Protein AF-A0A3M2AC64-F1 (afdb_monomer_lite)

Foldseek 3Di:
DDDDPPPPPVVVVVVVVVVVVVVPPPPPQADPQCVVPVDQDFAQWWFWDDDPQWTWIWGWHAQDVQKIKIWTFIDHPPDGDHIDMDIDGNPDDDPVCVVGPCCPPVVIDGDDPPDDHPNPPPDPPDD

Radius of gyration: 23.32 Å; chains: 1; bounding box: 69×72×29 Å

Sequence (127 aa):
MIGSPVLESTMHLRTLLFALACLAAPSGCCTKPWRAFDMPRPPDLACRVGPSTHGYDLYVWSCVDGSKTVVAAYGAEMSCQEPRMETVPCDAETSWERAYPGEVGPGCRPPPPSMTWPGDASGSTSR

pLDDT: mean 75.16, std 17.91, range [40.84, 97.25]

Secondary structure (DSSP, 8-state):
------SSHHHHHHHHHHHHHHTTS---SS--HHHHS--SS--SEEEEES-TTEEEEEEEEEEETTEEEEEEEEEETTB-PPPEEEEEETTSPPHHHHHSBTTBSTT-BPPPTT---TT--S-----

Structure (mmCIF, N/CA/C/O backbone):
data_AF-A0A3M2AC64-F1
#
_entry.id   AF-A0A3M2AC64-F1
#
loop_
_atom_site.group_PDB
_atom_site.id
_atom_site.type_symbol
_atom_site.label_atom_id
_atom_site.label_alt_id
_atom_site.label_comp_id
_atom_site.label_asym_id
_atom_site.label_entity_id
_atom_site.label_seq_id
_atom_site.pdbx_PDB_ins_code
_atom_site.Cartn_x
_atom_site.Cartn_y
_atom_site.Cartn_z
_atom_site.occupancy
_atom_site.B_iso_or_equiv
_atom_site.auth_seq_id
_atom_site.auth_comp_id
_atom_site.auth_asym_id
_atom_site.auth_atom_id
_atom_site.pdbx_PDB_model_num
ATOM 1 N N . MET A 1 1 ? 44.034 -61.030 10.950 1.00 46.53 1 MET A N 1
ATOM 2 C CA . MET A 1 1 ? 43.845 -59.565 10.912 1.00 46.53 1 MET A CA 1
ATOM 3 C C . MET A 1 1 ? 43.408 -59.196 9.506 1.00 46.53 1 MET A C 1
ATOM 5 O O . MET A 1 1 ? 44.239 -59.223 8.614 1.00 46.53 1 MET A O 1
ATOM 9 N N . ILE A 1 2 ? 42.115 -58.957 9.286 1.00 44.47 2 ILE A N 1
ATOM 10 C CA . ILE A 1 2 ? 41.590 -58.404 8.029 1.00 44.47 2 ILE A CA 1
ATOM 11 C C . ILE A 1 2 ? 40.503 -57.418 8.457 1.00 44.47 2 ILE A C 1
ATOM 13 O O . ILE A 1 2 ? 39.435 -57.829 8.902 1.00 44.47 2 ILE A O 1
ATOM 17 N N . GLY A 1 3 ? 40.849 -56.131 8.470 1.00 45.59 3 GLY A N 1
ATOM 18 C CA . GLY A 1 3 ? 39.923 -55.044 8.768 1.00 45.59 3 GLY A CA 1
ATOM 19 C C . GLY A 1 3 ? 39.113 -54.718 7.520 1.00 45.59 3 GLY A C 1
ATOM 20 O O . GLY A 1 3 ? 39.689 -54.519 6.455 1.00 45.59 3 GLY A O 1
ATOM 21 N N . SER A 1 4 ? 37.790 -54.698 7.653 1.00 43.12 4 SER A N 1
ATOM 22 C CA . SER A 1 4 ? 36.850 -54.353 6.585 1.00 43.12 4 SER A CA 1
ATOM 23 C C . SER A 1 4 ? 36.643 -52.831 6.527 1.00 43.12 4 SER A C 1
ATOM 25 O O . SER A 1 4 ? 36.059 -52.289 7.465 1.00 43.12 4 SER A O 1
ATOM 27 N N . PRO A 1 5 ? 37.035 -52.122 5.451 1.00 50.22 5 PRO A N 1
ATOM 28 C CA . PRO A 1 5 ? 36.824 -50.682 5.308 1.00 50.22 5 PRO A CA 1
ATOM 29 C C . PRO A 1 5 ? 35.563 -50.388 4.475 1.00 50.22 5 PRO A C 1
ATOM 31 O O . PRO A 1 5 ? 35.628 -49.721 3.450 1.00 50.22 5 PRO A O 1
ATOM 34 N N . VAL A 1 6 ? 34.405 -50.946 4.847 1.00 53.16 6 VAL A N 1
ATOM 35 C CA . VAL A 1 6 ? 33.171 -50.826 4.026 1.00 53.16 6 VAL A CA 1
ATOM 36 C C . VAL A 1 6 ? 32.093 -49.962 4.698 1.00 53.16 6 VAL A C 1
ATOM 38 O O . VAL A 1 6 ? 31.070 -49.658 4.093 1.00 53.16 6 VAL A O 1
ATOM 41 N N . LEU A 1 7 ? 32.319 -49.502 5.934 1.00 48.41 7 LEU A N 1
ATOM 42 C CA . LEU A 1 7 ? 31.308 -48.775 6.714 1.00 48.41 7 LEU A CA 1
ATOM 43 C C . LEU A 1 7 ? 31.394 -47.239 6.655 1.00 48.41 7 LEU A C 1
ATOM 45 O O . LEU A 1 7 ? 30.428 -46.588 7.037 1.00 48.41 7 LEU A O 1
ATOM 49 N N . GLU A 1 8 ? 32.471 -46.644 6.132 1.00 49.19 8 GLU A N 1
ATOM 50 C CA . GLU A 1 8 ? 32.601 -45.172 6.066 1.00 49.19 8 GLU A CA 1
ATOM 51 C C . GLU A 1 8 ? 31.975 -44.536 4.810 1.00 49.19 8 GLU A C 1
ATOM 53 O O . GLU A 1 8 ? 31.552 -43.382 4.841 1.00 49.19 8 GLU A O 1
ATOM 58 N N . SER A 1 9 ? 31.834 -45.274 3.703 1.00 51.09 9 SER A N 1
ATOM 59 C CA . SER A 1 9 ? 31.381 -44.685 2.426 1.00 51.09 9 SER A CA 1
ATOM 60 C C . SER A 1 9 ? 29.878 -44.378 2.345 1.00 51.09 9 SER A C 1
ATOM 62 O O . SER A 1 9 ? 29.462 -43.530 1.557 1.00 51.09 9 SER A O 1
ATOM 64 N N . THR A 1 10 ? 29.030 -45.024 3.149 1.00 51.44 10 THR A N 1
ATOM 65 C CA . THR A 1 10 ? 27.565 -44.840 3.081 1.00 51.44 10 THR A CA 1
ATOM 66 C C . THR A 1 10 ? 27.058 -43.627 3.861 1.00 51.44 10 THR A C 1
ATOM 68 O O . THR A 1 10 ? 25.969 -43.128 3.565 1.00 51.44 10 THR A O 1
ATOM 71 N N . MET A 1 11 ? 27.834 -43.113 4.822 1.00 53.34 11 MET A N 1
ATOM 72 C CA . MET A 1 11 ? 27.463 -41.916 5.587 1.00 53.34 11 MET A CA 1
ATOM 73 C C . MET A 1 11 ? 27.600 -40.632 4.763 1.00 53.34 11 MET A C 1
ATOM 75 O O . MET A 1 11 ? 26.765 -39.740 4.888 1.00 53.34 11 MET A O 1
ATOM 79 N N . HIS A 1 12 ? 28.582 -40.545 3.865 1.00 52.88 12 HIS A N 1
ATOM 80 C CA . HIS A 1 12 ? 28.799 -39.338 3.060 1.00 52.88 12 HIS A CA 1
ATOM 81 C C . HIS A 1 12 ? 27.779 -39.165 1.932 1.00 52.88 12 HIS A C 1
ATOM 83 O O . HIS A 1 12 ? 27.386 -38.039 1.634 1.00 52.88 12 HIS A O 1
ATOM 89 N N . LEU A 1 13 ? 27.282 -40.266 1.357 1.00 53.38 13 LEU A N 1
ATOM 90 C CA . LEU A 1 13 ? 26.295 -40.218 0.274 1.00 53.38 13 LEU A CA 1
ATOM 91 C C . LEU A 1 13 ? 24.941 -39.653 0.745 1.00 53.38 13 LEU A C 1
ATOM 93 O O . LEU A 1 13 ? 24.281 -38.911 0.021 1.00 53.38 13 LEU A O 1
ATOM 97 N N . ARG A 1 14 ? 24.541 -39.977 1.983 1.00 54.47 14 ARG A N 1
ATOM 98 C CA . ARG A 1 14 ? 23.294 -39.493 2.596 1.00 54.47 14 ARG A CA 1
ATOM 99 C C . ARG A 1 14 ? 23.359 -38.008 2.939 1.00 54.47 14 ARG A C 1
ATOM 101 O O . ARG A 1 14 ? 22.403 -37.291 2.666 1.00 54.47 14 ARG A O 1
ATOM 108 N N . THR A 1 15 ? 24.488 -37.540 3.468 1.00 56.72 15 THR A N 1
ATOM 109 C CA . THR A 1 15 ? 24.703 -36.116 3.764 1.00 56.72 15 THR A CA 1
ATOM 110 C C . THR A 1 15 ? 24.746 -35.273 2.487 1.00 56.72 15 THR A C 1
ATOM 112 O O . THR A 1 15 ? 24.178 -34.184 2.460 1.00 56.72 15 THR A O 1
ATOM 115 N N . LEU A 1 16 ? 25.334 -35.795 1.404 1.00 56.16 16 LEU A N 1
ATOM 116 C CA . LEU A 1 16 ? 25.339 -35.146 0.087 1.00 56.16 16 LEU A CA 1
ATOM 117 C C . LEU A 1 16 ? 23.935 -35.017 -0.511 1.00 56.16 16 LEU A C 1
ATOM 119 O O . LEU A 1 16 ? 23.585 -33.946 -0.997 1.00 56.16 16 LEU A O 1
ATOM 123 N N . LEU A 1 17 ? 23.111 -36.066 -0.434 1.00 58.50 17 LEU A N 1
ATOM 124 C CA . LEU A 1 17 ? 21.718 -36.022 -0.897 1.00 58.50 17 LEU A CA 1
ATOM 125 C C . LEU A 1 17 ? 20.861 -35.045 -0.080 1.00 58.50 17 LEU A C 1
ATOM 127 O O . LEU A 1 17 ? 20.024 -34.350 -0.650 1.00 58.50 17 LEU A O 1
ATOM 131 N N . PHE A 1 18 ? 21.094 -34.947 1.233 1.00 57.00 18 PHE A N 1
ATOM 132 C CA . PHE A 1 18 ? 20.401 -33.982 2.092 1.00 57.00 18 PHE A CA 1
ATOM 133 C C . PHE A 1 18 ? 20.822 -32.536 1.787 1.00 57.00 18 PHE A C 1
ATOM 135 O O . PHE A 1 18 ? 19.976 -31.650 1.707 1.00 57.00 18 PHE A O 1
ATOM 142 N N . ALA A 1 19 ? 22.116 -32.301 1.540 1.00 57.44 19 ALA A N 1
ATOM 143 C CA . ALA A 1 19 ? 22.617 -30.996 1.115 1.00 57.44 19 ALA A CA 1
ATOM 144 C C . ALA A 1 19 ? 22.056 -30.587 -0.260 1.00 57.44 19 ALA A C 1
ATOM 146 O O . ALA A 1 19 ? 21.637 -29.444 -0.430 1.00 57.44 19 ALA A O 1
ATOM 147 N N . LEU A 1 20 ? 21.972 -31.525 -1.214 1.00 54.75 20 LEU A N 1
ATOM 148 C CA . LEU A 1 20 ? 21.391 -31.283 -2.540 1.00 54.75 20 LEU A CA 1
ATOM 149 C C . LEU A 1 20 ? 19.878 -31.006 -2.477 1.00 54.75 20 LEU A C 1
ATOM 151 O O . LEU A 1 20 ? 19.375 -30.194 -3.248 1.00 54.75 20 LEU A O 1
ATOM 155 N N . ALA A 1 21 ? 19.156 -31.637 -1.545 1.00 54.97 21 ALA A N 1
ATOM 156 C CA . ALA A 1 21 ? 17.728 -31.396 -1.333 1.00 54.97 21 ALA A CA 1
ATOM 157 C C . ALA A 1 21 ? 17.442 -29.997 -0.753 1.00 54.97 21 ALA A C 1
ATOM 159 O O . ALA A 1 21 ? 16.446 -29.380 -1.123 1.00 54.97 21 ALA A O 1
ATOM 160 N N . CYS A 1 22 ? 18.330 -29.450 0.086 1.00 53.53 22 CYS A N 1
ATOM 161 C CA . CYS A 1 22 ? 18.208 -28.074 0.589 1.00 53.53 22 CYS A CA 1
ATOM 162 C C . CYS A 1 22 ? 18.487 -27.005 -0.486 1.00 53.53 22 CYS A C 1
ATOM 164 O O . CYS A 1 22 ? 17.981 -25.890 -0.382 1.00 53.53 22 CYS A O 1
ATOM 166 N N . LEU A 1 23 ? 19.248 -27.337 -1.535 1.00 54.91 23 LEU A N 1
ATOM 167 C CA . LEU A 1 23 ? 19.499 -26.462 -2.692 1.00 54.91 23 LEU A CA 1
ATOM 168 C C . LEU A 1 23 ? 18.316 -26.393 -3.674 1.00 54.91 23 LEU A C 1
ATOM 170 O O . LEU A 1 23 ? 18.312 -25.546 -4.562 1.00 54.91 23 LEU A O 1
ATOM 174 N N . ALA A 1 24 ? 17.312 -27.258 -3.507 1.00 50.88 24 ALA A N 1
ATOM 175 C CA . ALA A 1 24 ? 16.092 -27.284 -4.310 1.00 50.88 24 ALA A CA 1
ATOM 176 C C . ALA A 1 24 ? 14.910 -26.573 -3.626 1.00 50.88 24 ALA A C 1
ATOM 178 O O . ALA A 1 24 ? 13.758 -26.816 -3.987 1.00 50.88 24 ALA A O 1
ATOM 179 N N . ALA A 1 25 ? 15.166 -25.695 -2.647 1.00 52.69 25 ALA A N 1
ATOM 180 C CA . ALA A 1 25 ? 14.153 -24.730 -2.243 1.00 52.69 25 ALA A CA 1
ATOM 181 C C . ALA A 1 25 ? 13.846 -23.861 -3.473 1.00 52.69 25 ALA A C 1
ATOM 183 O O . ALA A 1 25 ? 14.760 -23.205 -3.981 1.00 52.69 25 ALA A O 1
ATOM 184 N N . PRO A 1 26 ? 12.611 -23.872 -4.007 1.00 51.53 26 PRO A N 1
ATOM 185 C CA . PRO A 1 26 ? 12.277 -23.013 -5.121 1.00 51.53 26 PRO A CA 1
ATOM 186 C C . PRO A 1 26 ? 12.432 -21.578 -4.627 1.00 51.53 26 PRO A C 1
ATOM 188 O O . PRO A 1 26 ? 11.624 -21.089 -3.838 1.00 51.53 26 PRO A O 1
ATOM 191 N N . SER A 1 27 ? 13.487 -20.908 -5.082 1.00 51.62 27 SER A N 1
ATOM 192 C CA . SER A 1 27 ? 13.593 -19.458 -5.068 1.00 51.62 27 SER A CA 1
ATOM 193 C C . SER A 1 27 ? 12.487 -18.934 -5.978 1.00 51.62 27 SER A C 1
ATOM 195 O O . SER A 1 27 ? 12.676 -18.689 -7.169 1.00 51.62 27 SER A O 1
ATOM 197 N N . GLY A 1 28 ? 11.275 -18.866 -5.423 1.00 52.16 28 GLY A N 1
ATOM 198 C CA . GLY A 1 28 ? 10.094 -18.336 -6.077 1.00 52.16 28 GLY A CA 1
ATOM 199 C C . GLY A 1 28 ? 10.332 -16.867 -6.368 1.00 52.16 28 GLY A C 1
ATOM 200 O O . GLY A 1 28 ? 10.033 -16.012 -5.543 1.00 52.16 28 GLY A O 1
ATOM 201 N N . CYS A 1 29 ? 10.921 -16.587 -7.528 1.00 58.44 29 CYS A N 1
ATOM 202 C CA . CYS A 1 29 ? 11.093 -15.244 -8.047 1.00 58.44 29 CYS A CA 1
ATOM 203 C C . CYS A 1 29 ? 9.711 -14.587 -8.085 1.00 58.44 29 CYS A C 1
ATOM 205 O O . CYS A 1 29 ? 8.848 -14.996 -8.859 1.00 58.44 29 CYS A O 1
ATOM 207 N N . CYS A 1 30 ? 9.515 -13.598 -7.215 1.00 59.25 30 CYS A N 1
ATOM 208 C CA . CYS A 1 30 ? 8.325 -12.765 -7.109 1.00 59.25 30 CYS A CA 1
ATOM 209 C C . CYS A 1 30 ? 7.099 -13.498 -6.532 1.00 59.25 30 CYS A C 1
ATOM 211 O O . CYS A 1 30 ? 6.113 -13.801 -7.212 1.00 59.25 30 CYS A O 1
ATOM 213 N N . THR A 1 31 ? 7.123 -13.743 -5.221 1.00 62.56 31 THR A N 1
ATOM 214 C CA . THR A 1 31 ? 5.916 -14.074 -4.461 1.00 62.56 31 THR A CA 1
ATOM 215 C C . THR A 1 31 ? 4.935 -12.908 -4.543 1.00 62.56 31 THR A C 1
ATOM 217 O O . THR A 1 31 ? 5.272 -11.774 -4.206 1.00 62.56 31 THR A O 1
ATOM 220 N N . LYS A 1 32 ? 3.699 -13.181 -4.977 1.00 70.50 32 LYS A N 1
ATOM 221 C CA . LYS A 1 32 ? 2.621 -12.187 -4.890 1.00 70.50 32 LYS A CA 1
ATOM 222 C C . LYS A 1 32 ? 2.490 -11.719 -3.430 1.00 70.50 32 LYS A C 1
ATOM 224 O O . LYS A 1 32 ? 2.594 -12.571 -2.546 1.00 70.50 32 LYS A O 1
ATOM 229 N N . PRO A 1 33 ? 2.234 -10.429 -3.158 1.00 72.75 33 PRO A N 1
ATOM 230 C CA . PRO A 1 33 ? 2.271 -9.879 -1.800 1.00 72.75 33 PRO A CA 1
ATOM 231 C C . PRO A 1 33 ? 1.384 -10.631 -0.799 1.00 72.75 33 PRO A C 1
ATOM 233 O O . PRO A 1 33 ? 1.795 -10.890 0.326 1.00 72.75 33 PRO A O 1
ATOM 236 N N . TRP A 1 34 ? 0.222 -11.102 -1.246 1.00 70.19 34 TRP A N 1
ATOM 237 C CA . TRP A 1 34 ? -0.712 -11.921 -0.466 1.00 70.19 34 TRP A CA 1
ATOM 238 C C . TRP A 1 34 ? -0.264 -13.345 -0.148 1.00 70.19 34 TRP A C 1
ATOM 240 O O . TRP A 1 34 ? -0.903 -14.039 0.630 1.00 70.19 34 TRP A O 1
ATOM 250 N N . ARG A 1 35 ? 0.789 -13.841 -0.795 1.00 69.44 35 ARG A N 1
ATOM 251 C CA . ARG A 1 35 ? 1.405 -15.116 -0.409 1.00 69.44 35 ARG A CA 1
ATOM 252 C C . ARG A 1 35 ? 2.429 -14.935 0.704 1.00 69.44 35 ARG A C 1
ATOM 254 O O . ARG A 1 35 ? 2.736 -15.905 1.383 1.00 69.44 35 ARG A O 1
ATOM 261 N N . ALA A 1 36 ? 2.973 -13.727 0.850 1.00 75.44 36 ALA A N 1
ATOM 262 C CA . ALA A 1 36 ? 3.866 -13.384 1.950 1.00 75.44 36 ALA A CA 1
ATOM 263 C C . ALA A 1 36 ? 3.081 -12.994 3.210 1.00 75.44 36 ALA A C 1
ATOM 265 O O . ALA A 1 36 ? 3.519 -13.293 4.317 1.00 75.44 36 ALA A O 1
ATOM 266 N N . PHE A 1 37 ? 1.912 -12.372 3.036 1.00 80.69 37 PHE A N 1
ATOM 267 C CA . PHE A 1 37 ? 1.023 -11.976 4.124 1.00 80.69 37 PHE A CA 1
ATOM 268 C C . PHE A 1 37 ? -0.365 -12.574 3.894 1.00 80.69 37 PHE A C 1
ATOM 270 O O . PHE A 1 37 ? -1.051 -12.189 2.946 1.00 80.69 37 PHE A O 1
ATOM 277 N N . ASP A 1 38 ? -0.758 -13.521 4.747 1.00 79.69 38 ASP A N 1
ATOM 278 C CA . ASP A 1 38 ? -2.078 -14.153 4.700 1.00 79.69 38 ASP A CA 1
ATOM 279 C C . ASP A 1 38 ? -3.139 -13.168 5.210 1.00 79.69 38 ASP A C 1
ATOM 281 O O . ASP A 1 38 ? -3.348 -13.009 6.414 1.00 79.69 38 ASP A O 1
ATOM 285 N N . MET A 1 39 ? -3.747 -12.432 4.280 1.00 80.81 39 MET A N 1
ATOM 286 C CA . MET A 1 39 ? -4.764 -11.427 4.578 1.00 80.81 39 MET A CA 1
ATOM 287 C C . MET A 1 39 ? -6.146 -12.004 4.243 1.00 80.81 39 MET A C 1
ATOM 289 O O . MET A 1 39 ? -6.387 -12.317 3.078 1.00 80.81 39 MET A O 1
ATOM 293 N N . PRO A 1 40 ? -7.083 -12.085 5.204 1.00 74.38 40 PRO A N 1
ATOM 294 C CA . PRO A 1 40 ? -8.332 -12.845 5.063 1.00 74.38 40 PRO A CA 1
ATOM 295 C C . PRO A 1 40 ? -9.376 -12.200 4.139 1.00 74.38 40 PRO A C 1
ATOM 297 O O . PRO A 1 40 ? -10.427 -12.789 3.891 1.00 74.38 40 PRO A O 1
ATOM 300 N N . ARG A 1 41 ? -9.129 -10.972 3.670 1.00 84.12 41 ARG A N 1
ATOM 301 C CA . ARG A 1 41 ? -10.043 -10.207 2.819 1.00 84.12 41 ARG A CA 1
ATOM 302 C C . ARG A 1 41 ? -9.266 -9.331 1.834 1.00 84.12 41 ARG A C 1
ATOM 304 O O . ARG A 1 41 ? -8.129 -8.960 2.145 1.00 84.12 41 ARG A O 1
ATOM 311 N N . PRO A 1 42 ? -9.876 -8.927 0.710 1.00 88.25 42 PRO A N 1
ATOM 312 C CA . PRO A 1 42 ? -9.234 -8.031 -0.241 1.00 88.25 42 PRO A CA 1
ATOM 313 C C . PRO A 1 42 ? -8.976 -6.645 0.377 1.00 88.25 42 PRO A C 1
ATOM 315 O O . PRO A 1 42 ? -9.705 -6.235 1.293 1.00 88.25 42 PRO A O 1
ATOM 318 N N . PRO A 1 43 ? -7.942 -5.926 -0.101 1.00 90.69 43 PRO A N 1
ATOM 319 C CA . PRO A 1 43 ? -7.664 -4.563 0.333 1.00 90.69 43 PRO A CA 1
ATOM 320 C C . PRO A 1 43 ? -8.795 -3.620 -0.086 1.00 90.69 43 PRO A C 1
ATOM 322 O O . PRO A 1 43 ? -9.450 -3.824 -1.108 1.00 90.69 43 PRO A O 1
ATOM 325 N N . ASP A 1 44 ? -8.999 -2.556 0.685 1.00 92.44 44 ASP A N 1
ATOM 326 C CA . ASP A 1 44 ? -9.994 -1.527 0.368 1.00 92.44 44 ASP A CA 1
ATOM 327 C C . ASP A 1 44 ? -9.523 -0.636 -0.775 1.00 92.44 44 ASP A C 1
ATOM 329 O O . ASP A 1 44 ? -10.323 -0.192 -1.598 1.00 92.44 44 ASP A O 1
ATOM 333 N N . LEU A 1 45 ? -8.215 -0.371 -0.816 1.00 93.69 45 LEU A N 1
ATOM 334 C CA . LEU A 1 45 ? -7.593 0.500 -1.798 1.00 93.69 45 LEU A CA 1
ATOM 335 C C . LEU A 1 45 ? -6.300 -0.113 -2.335 1.00 93.69 45 LEU A C 1
ATOM 337 O O . LEU A 1 45 ? -5.562 -0.798 -1.629 1.00 93.69 45 LEU A O 1
ATOM 341 N N . ALA A 1 46 ? -6.010 0.200 -3.589 1.00 92.38 46 ALA A N 1
ATOM 342 C CA . ALA A 1 46 ? -4.763 -0.087 -4.262 1.00 92.38 46 ALA A CA 1
ATOM 343 C C . ALA A 1 46 ? -4.287 1.144 -5.046 1.00 92.38 46 ALA A C 1
ATOM 345 O O . ALA A 1 46 ? -5.085 1.928 -5.571 1.00 92.38 46 ALA A O 1
ATOM 346 N N . CYS A 1 47 ? -2.975 1.325 -5.112 1.00 91.69 47 CYS A N 1
ATOM 347 C CA . CYS A 1 47 ? -2.320 2.419 -5.827 1.00 91.69 47 CYS A CA 1
ATOM 348 C C . CYS A 1 47 ? -0.907 2.006 -6.212 1.00 91.69 47 CYS A C 1
ATOM 350 O O . CYS A 1 47 ? -0.315 1.134 -5.584 1.00 91.69 47 CYS A O 1
ATOM 352 N N . ARG A 1 48 ? -0.354 2.670 -7.225 1.00 91.06 48 ARG A N 1
ATOM 353 C CA . ARG A 1 48 ? 1.071 2.603 -7.531 1.00 91.06 48 ARG A CA 1
ATOM 354 C C . ARG A 1 48 ? 1.712 3.907 -7.092 1.00 91.06 48 ARG A C 1
ATOM 356 O O . ARG A 1 48 ? 1.195 4.963 -7.447 1.00 91.06 48 ARG A O 1
ATOM 363 N N . VAL A 1 49 ? 2.803 3.814 -6.342 1.00 91.06 49 VAL A N 1
ATOM 364 C CA . VAL A 1 49 ? 3.563 4.974 -5.875 1.00 91.06 49 VAL A CA 1
ATOM 365 C C . VAL A 1 49 ? 4.979 4.981 -6.424 1.00 91.06 49 VAL A C 1
ATOM 367 O O . VAL A 1 49 ? 5.583 3.929 -6.671 1.00 91.06 49 VAL A O 1
ATOM 370 N N . GLY A 1 50 ? 5.519 6.185 -6.580 1.00 88.44 50 GLY A N 1
ATOM 371 C CA . GLY A 1 50 ? 6.857 6.403 -7.115 1.00 88.44 50 GLY A CA 1
ATOM 372 C C . GLY A 1 50 ? 6.952 6.269 -8.644 1.00 88.44 50 GLY A C 1
ATOM 373 O O . GLY A 1 50 ? 5.943 6.259 -9.352 1.00 88.44 50 GLY A O 1
ATOM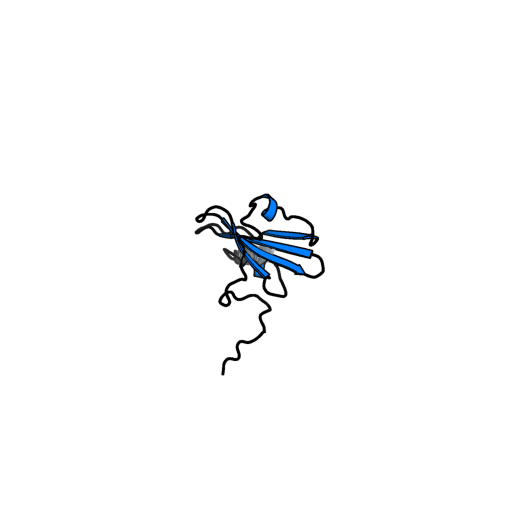 374 N N . PRO A 1 51 ? 8.181 6.210 -9.190 1.00 84.62 51 PRO A N 1
ATOM 375 C CA . PRO A 1 51 ? 8.418 6.224 -10.632 1.00 84.62 51 PRO A CA 1
ATOM 376 C C . PRO A 1 51 ? 7.745 5.064 -11.374 1.00 84.62 51 PRO A C 1
ATOM 378 O O . PRO A 1 51 ? 7.769 3.916 -10.933 1.00 84.62 51 PRO A O 1
ATOM 381 N N . SER A 1 52 ? 7.211 5.332 -12.570 1.00 75.31 52 SER A N 1
ATOM 382 C CA . SER A 1 52 ? 6.453 4.337 -13.343 1.00 75.31 52 SER A CA 1
ATOM 383 C C . SER A 1 52 ? 7.253 3.064 -13.651 1.00 75.31 52 SER A C 1
ATOM 385 O O . SER A 1 52 ? 6.688 1.973 -13.616 1.00 75.31 52 SER A O 1
ATOM 387 N N . THR A 1 53 ? 8.565 3.181 -13.885 1.00 76.69 53 THR A N 1
ATOM 388 C CA . THR A 1 53 ? 9.457 2.053 -14.216 1.00 76.69 53 THR A CA 1
ATOM 389 C C . THR A 1 53 ? 9.996 1.300 -12.998 1.00 76.69 53 THR A C 1
ATOM 391 O O . THR A 1 53 ? 10.456 0.170 -13.136 1.00 76.69 53 THR A O 1
ATOM 394 N N . HIS A 1 54 ? 9.954 1.912 -11.813 1.00 81.44 54 HIS A N 1
ATOM 395 C CA . HIS A 1 54 ? 10.455 1.341 -10.566 1.00 81.44 54 HIS A CA 1
ATOM 396 C C . HIS A 1 54 ? 9.697 1.952 -9.384 1.00 81.44 54 HIS A C 1
ATOM 398 O O . HIS A 1 54 ? 10.096 2.970 -8.821 1.00 81.44 54 HIS A O 1
ATOM 404 N N . GLY A 1 55 ? 8.582 1.327 -9.025 1.00 87.50 55 GLY A N 1
ATOM 405 C CA . GLY A 1 55 ? 7.677 1.828 -7.998 1.00 87.50 55 GLY A CA 1
ATOM 406 C C . GLY A 1 55 ? 7.164 0.714 -7.102 1.00 87.50 55 GLY A C 1
ATOM 407 O O . GLY A 1 55 ? 7.561 -0.446 -7.237 1.00 87.50 55 GLY A O 1
ATOM 408 N N . TYR A 1 56 ? 6.268 1.078 -6.195 1.00 90.81 56 TYR A N 1
ATOM 409 C CA . TYR A 1 56 ? 5.588 0.123 -5.331 1.00 90.81 56 TYR A CA 1
ATOM 410 C C . TYR A 1 56 ? 4.110 0.074 -5.677 1.00 90.81 56 TYR A C 1
ATOM 412 O O . TYR A 1 56 ? 3.458 1.110 -5.772 1.00 90.81 56 TYR A O 1
ATOM 420 N N . ASP A 1 57 ? 3.583 -1.133 -5.820 1.00 90.25 57 ASP A N 1
ATOM 421 C CA . ASP A 1 57 ? 2.153 -1.380 -5.798 1.00 90.25 57 ASP A CA 1
ATOM 422 C C . ASP A 1 57 ? 1.749 -1.542 -4.326 1.00 90.25 57 ASP A C 1
ATOM 424 O O . ASP A 1 57 ? 2.199 -2.459 -3.631 1.00 90.25 57 ASP A O 1
ATOM 428 N N . LEU A 1 58 ? 0.965 -0.590 -3.829 1.00 92.69 58 LEU A N 1
ATOM 429 C CA . LEU A 1 58 ? 0.465 -0.559 -2.463 1.00 92.69 58 LEU A CA 1
ATOM 430 C C . LEU A 1 58 ? -0.943 -1.135 -2.403 1.00 92.69 58 LEU A C 1
ATOM 432 O O . LEU A 1 58 ? -1.795 -0.818 -3.234 1.00 92.69 58 LEU A O 1
ATOM 436 N N . TYR A 1 59 ? -1.188 -1.914 -1.359 1.00 92.50 59 TYR A N 1
ATOM 437 C CA . TYR A 1 59 ? -2.475 -2.495 -1.005 1.00 92.50 59 TYR A CA 1
ATOM 438 C C . TYR A 1 59 ? -2.811 -2.075 0.419 1.00 92.50 59 TYR A C 1
ATOM 440 O O . TYR A 1 59 ? -2.022 -2.312 1.334 1.00 92.50 59 TYR A O 1
ATOM 448 N N . VAL A 1 60 ? -3.955 -1.423 0.606 1.00 93.38 60 VAL A N 1
ATOM 449 C CA . VAL A 1 60 ? -4.330 -0.782 1.867 1.00 93.38 60 VAL A CA 1
ATOM 450 C C . VAL A 1 60 ? -5.608 -1.406 2.408 1.00 93.38 60 VAL A C 1
ATOM 452 O O . VAL A 1 60 ? -6.641 -1.408 1.739 1.00 93.38 60 VAL A O 1
ATOM 455 N N . TRP A 1 61 ? -5.539 -1.882 3.646 1.00 93.31 61 TRP A N 1
ATOM 456 C CA . TRP A 1 61 ? -6.686 -2.232 4.474 1.00 93.31 61 TRP A CA 1
ATOM 457 C C . TRP A 1 61 ? -6.906 -1.096 5.457 1.00 93.31 61 TRP A C 1
ATOM 459 O O . TRP A 1 61 ? -6.102 -0.859 6.361 1.00 93.31 61 TRP A O 1
ATOM 469 N N . SER A 1 62 ? -7.986 -0.361 5.253 1.00 92.19 62 SER A N 1
ATOM 470 C CA . SER A 1 62 ? -8.367 0.769 6.075 1.00 92.19 62 SER A CA 1
ATOM 471 C C . SER A 1 62 ? -9.152 0.275 7.283 1.00 92.19 62 SER A C 1
ATOM 473 O O . SER A 1 62 ? -10.269 -0.216 7.150 1.00 92.19 62 SER A O 1
ATOM 475 N N . CYS A 1 63 ? -8.585 0.458 8.474 1.00 92.00 63 CYS A N 1
ATOM 476 C CA . CYS A 1 63 ? -9.296 0.298 9.742 1.00 92.00 63 CYS A CA 1
ATOM 477 C C . CYS A 1 63 ? -9.988 -1.052 9.955 1.00 92.00 63 CYS A C 1
ATOM 479 O O . CYS A 1 63 ? -11.128 -1.121 10.415 1.00 92.00 63 CYS A O 1
ATOM 481 N N . VAL A 1 64 ? -9.273 -2.135 9.668 1.00 88.88 64 VAL A N 1
ATOM 482 C CA . VAL A 1 64 ? -9.699 -3.493 10.015 1.00 88.88 64 VAL A CA 1
ATOM 483 C C . VAL A 1 64 ? -9.232 -3.785 11.437 1.00 88.88 64 VAL A C 1
ATOM 485 O O . VAL A 1 64 ? -8.058 -3.602 11.746 1.00 88.88 64 VAL A O 1
ATOM 488 N N . ASP A 1 65 ? -10.156 -4.173 12.319 1.00 89.38 65 ASP A N 1
ATOM 489 C CA . ASP A 1 65 ? -9.875 -4.458 13.737 1.00 89.38 65 ASP A CA 1
ATOM 490 C C . ASP A 1 65 ? -9.112 -3.324 14.455 1.00 89.38 65 ASP A C 1
ATOM 492 O O . ASP A 1 65 ? -8.214 -3.543 15.267 1.00 89.38 65 ASP A O 1
ATOM 496 N N . GLY A 1 66 ? -9.452 -2.074 14.119 1.00 92.38 66 GLY A N 1
ATOM 497 C CA . GLY A 1 66 ? -8.829 -0.872 14.691 1.00 92.38 66 GLY A CA 1
ATOM 498 C C . GLY A 1 66 ? -7.448 -0.524 14.121 1.00 92.38 66 GLY A C 1
ATOM 499 O O . GLY A 1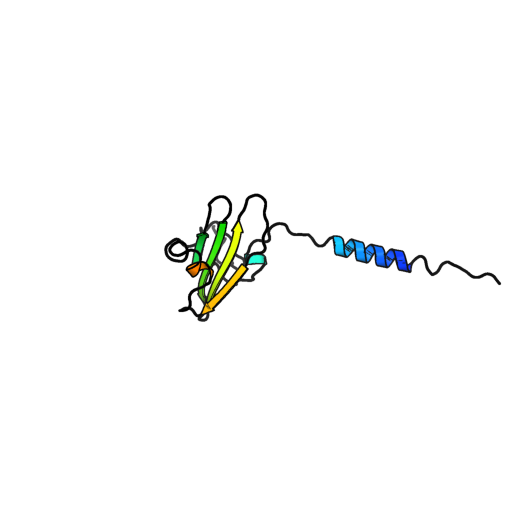 66 ? -6.820 0.428 14.587 1.00 92.38 66 GLY A O 1
ATOM 500 N N . SER A 1 67 ? -6.981 -1.255 13.106 1.00 94.38 67 SER A N 1
ATOM 501 C CA . SER A 1 67 ? -5.664 -1.066 12.497 1.00 94.38 67 SER A CA 1
ATOM 502 C C . SER A 1 67 ? -5.759 -0.755 11.007 1.00 94.38 67 SER A C 1
ATOM 504 O O . SER A 1 67 ? -6.609 -1.271 10.281 1.00 94.38 67 SER A O 1
ATOM 506 N N . LYS A 1 68 ? -4.853 0.095 10.534 1.00 94.44 68 LYS A N 1
ATOM 507 C CA . LYS A 1 68 ? -4.593 0.325 9.117 1.00 94.44 68 LYS A CA 1
ATOM 508 C C . LYS A 1 68 ? -3.360 -0.477 8.720 1.00 94.44 68 LYS A C 1
ATOM 510 O O . LYS A 1 68 ? -2.298 -0.312 9.320 1.00 94.44 68 LYS A O 1
ATOM 515 N N . THR A 1 69 ? -3.497 -1.315 7.700 1.00 94.19 69 THR A N 1
ATOM 516 C CA . THR A 1 69 ? -2.400 -2.138 7.179 1.00 94.19 69 THR A CA 1
ATOM 517 C C . THR A 1 69 ? -2.112 -1.758 5.738 1.00 94.19 69 THR A C 1
ATOM 519 O O . THR A 1 69 ? -3.026 -1.650 4.924 1.00 94.19 69 THR A O 1
ATOM 522 N N . VAL A 1 70 ? -0.836 -1.571 5.418 1.00 94.12 70 VAL A N 1
ATOM 523 C CA . VAL A 1 70 ? -0.341 -1.304 4.068 1.00 94.12 70 VAL A CA 1
ATOM 524 C C . VAL A 1 70 ? 0.660 -2.387 3.704 1.00 94.12 70 VAL A C 1
ATOM 526 O O . VAL A 1 70 ? 1.647 -2.593 4.407 1.00 94.12 70 VAL A O 1
ATOM 529 N N . VAL A 1 71 ? 0.418 -3.069 2.590 1.00 92.69 71 VAL A N 1
ATOM 530 C CA . VAL A 1 71 ? 1.372 -3.997 1.983 1.00 92.69 71 VAL A CA 1
ATOM 531 C C . VAL A 1 71 ? 1.902 -3.366 0.705 1.00 92.69 71 VAL A C 1
ATOM 533 O O . VAL A 1 71 ? 1.133 -3.035 -0.190 1.00 92.69 71 VAL A O 1
ATOM 536 N N . ALA A 1 72 ? 3.217 -3.220 0.617 1.00 91.62 72 ALA A N 1
ATOM 537 C CA . ALA A 1 72 ? 3.923 -2.664 -0.522 1.00 91.62 72 ALA A CA 1
ATOM 538 C C . ALA A 1 72 ? 4.686 -3.762 -1.257 1.00 91.62 72 ALA A C 1
ATOM 540 O O . ALA A 1 72 ? 5.586 -4.382 -0.690 1.00 91.62 72 ALA A O 1
ATOM 541 N N . ALA A 1 73 ? 4.362 -3.985 -2.525 1.00 89.19 73 ALA A N 1
ATOM 542 C CA . ALA A 1 73 ? 5.133 -4.852 -3.405 1.00 89.19 73 ALA A CA 1
ATOM 543 C C . ALA A 1 73 ? 5.920 -4.009 -4.397 1.00 89.19 73 ALA A C 1
ATOM 545 O O . ALA A 1 73 ? 5.357 -3.182 -5.108 1.00 89.19 73 ALA A O 1
ATOM 546 N N . TYR A 1 74 ? 7.232 -4.212 -4.448 1.00 87.19 74 TYR A N 1
ATOM 547 C CA . TYR A 1 74 ? 8.057 -3.527 -5.429 1.00 87.19 74 TYR A CA 1
ATOM 548 C C . TYR A 1 74 ? 7.813 -4.111 -6.821 1.00 87.19 74 TYR A C 1
ATOM 550 O O . TYR A 1 74 ? 7.952 -5.317 -7.026 1.00 87.19 74 TYR A O 1
ATOM 558 N N . GLY A 1 75 ? 7.468 -3.250 -7.774 1.00 76.75 75 GLY A N 1
ATOM 559 C CA . GLY A 1 75 ? 7.235 -3.618 -9.163 1.00 76.75 75 GLY A CA 1
ATOM 560 C C . GLY A 1 75 ? 8.269 -2.973 -10.078 1.00 76.75 75 GLY A C 1
ATOM 561 O O . GLY A 1 75 ? 8.076 -1.836 -10.518 1.00 76.75 75 GLY A O 1
ATOM 562 N N . ALA A 1 76 ? 9.329 -3.713 -10.407 1.00 69.88 76 ALA A N 1
ATOM 563 C CA . ALA A 1 76 ? 10.258 -3.390 -11.490 1.00 69.88 76 ALA A CA 1
ATOM 564 C C . ALA A 1 76 ? 10.442 -4.616 -12.394 1.00 69.88 76 ALA A C 1
ATOM 566 O O . ALA A 1 76 ? 10.461 -5.744 -11.903 1.00 69.88 76 ALA A O 1
ATOM 567 N N . GLU A 1 77 ? 10.612 -4.400 -13.703 1.00 63.22 77 GLU A N 1
ATOM 568 C CA . GLU A 1 77 ? 10.552 -5.449 -14.742 1.00 63.22 77 GLU A CA 1
ATOM 569 C C . GLU A 1 77 ? 11.549 -6.611 -14.559 1.00 63.22 77 GLU A C 1
ATOM 571 O O . GLU A 1 77 ? 11.397 -7.648 -15.196 1.00 63.22 77 GLU A O 1
ATOM 576 N N . MET A 1 78 ? 12.545 -6.485 -13.674 1.00 63.69 78 MET A N 1
ATOM 577 C CA . MET A 1 78 ? 13.550 -7.525 -13.412 1.00 63.69 78 MET A CA 1
ATOM 578 C C . MET A 1 78 ? 14.030 -7.579 -11.949 1.00 63.69 78 MET A C 1
ATOM 580 O O . MET A 1 78 ? 15.118 -8.082 -11.676 1.00 63.69 78 MET A O 1
ATOM 584 N N . SER A 1 79 ? 13.261 -7.049 -10.989 1.00 68.38 79 SER A N 1
ATOM 585 C CA . SER A 1 79 ? 13.629 -7.093 -9.566 1.00 68.38 79 SER A CA 1
ATOM 586 C C . SER A 1 79 ? 12.488 -7.653 -8.731 1.00 68.38 79 SER A C 1
ATOM 588 O O . SER A 1 79 ? 11.416 -7.061 -8.652 1.00 68.38 79 SER A O 1
ATOM 590 N N . CYS A 1 80 ? 12.745 -8.785 -8.080 1.00 69.00 80 CYS A N 1
ATOM 591 C CA . CYS A 1 80 ? 11.861 -9.337 -7.066 1.00 69.00 80 CYS A CA 1
ATOM 592 C C . CYS A 1 80 ? 12.374 -8.880 -5.700 1.00 69.00 80 CYS A C 1
ATOM 594 O O . CYS A 1 80 ? 13.307 -9.476 -5.163 1.00 69.00 80 CYS A O 1
ATOM 596 N N . GLN A 1 81 ? 11.794 -7.813 -5.154 1.00 79.38 81 GLN A N 1
ATOM 597 C CA . GLN A 1 81 ? 11.960 -7.519 -3.732 1.00 79.38 81 GLN A CA 1
ATOM 598 C C . GLN A 1 81 ? 10.819 -8.163 -2.961 1.00 79.38 81 GLN A C 1
ATOM 600 O O . GLN A 1 81 ? 9.688 -8.240 -3.451 1.00 79.38 81 GLN A O 1
ATOM 605 N N . GLU A 1 82 ? 11.122 -8.622 -1.752 1.00 82.31 82 GLU A N 1
ATOM 606 C CA . GLU A 1 82 ? 10.087 -9.116 -0.861 1.00 82.31 82 GLU A CA 1
ATOM 607 C C . GLU A 1 82 ? 9.097 -7.990 -0.536 1.00 82.31 82 GLU A C 1
ATOM 609 O O . GLU A 1 82 ?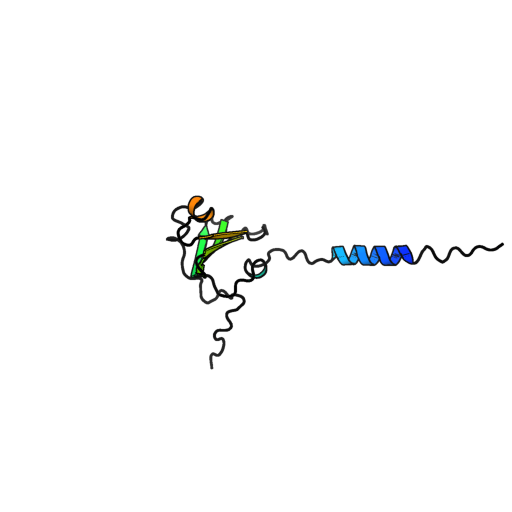 9.499 -6.841 -0.309 1.00 82.31 82 GLU A O 1
ATOM 614 N N . PRO A 1 83 ? 7.793 -8.300 -0.533 1.00 88.56 83 PRO A N 1
ATOM 615 C CA . PRO A 1 83 ? 6.777 -7.331 -0.178 1.00 88.56 83 PRO A CA 1
ATOM 616 C C . PRO A 1 83 ? 6.953 -6.913 1.286 1.00 88.56 83 PRO A C 1
ATOM 618 O O . PRO A 1 83 ? 7.302 -7.717 2.150 1.00 88.56 83 PRO A O 1
ATOM 621 N N . ARG A 1 84 ? 6.688 -5.643 1.580 1.00 90.94 84 ARG A N 1
ATOM 622 C CA . ARG A 1 84 ? 6.829 -5.063 2.919 1.00 90.94 84 ARG A CA 1
ATOM 623 C C . ARG A 1 84 ? 5.456 -4.744 3.481 1.00 90.94 84 ARG A C 1
ATOM 625 O O . ARG A 1 84 ? 4.677 -4.071 2.817 1.00 90.94 84 ARG A O 1
ATOM 632 N N . MET A 1 85 ? 5.179 -5.187 4.700 1.00 92.31 85 MET A N 1
ATOM 633 C CA . MET A 1 85 ? 3.943 -4.866 5.409 1.00 92.31 85 MET A CA 1
ATOM 634 C C . MET A 1 85 ? 4.218 -3.868 6.530 1.00 92.31 85 MET A C 1
ATOM 636 O O . MET A 1 85 ? 5.199 -3.990 7.261 1.00 92.31 85 MET A O 1
ATOM 640 N N . GLU A 1 86 ? 3.326 -2.901 6.673 1.00 95.00 86 GLU A N 1
ATOM 641 C CA . GLU A 1 86 ? 3.291 -1.960 7.780 1.00 95.00 86 GLU A CA 1
ATOM 642 C C . GLU A 1 86 ? 1.874 -1.920 8.350 1.00 95.00 86 GLU A C 1
ATOM 644 O O . GLU A 1 86 ? 0.908 -1.781 7.603 1.00 95.00 86 GLU A O 1
ATOM 649 N N . THR A 1 87 ? 1.755 -2.025 9.673 1.00 95.88 87 THR A N 1
ATOM 650 C CA . THR A 1 87 ? 0.479 -1.910 10.383 1.00 95.88 87 THR A CA 1
ATOM 651 C C . THR A 1 87 ? 0.599 -0.822 11.435 1.00 95.88 87 THR A C 1
ATOM 653 O O . THR A 1 87 ? 1.532 -0.827 12.238 1.00 95.88 87 THR A O 1
ATOM 656 N N . VAL A 1 88 ? -0.351 0.105 11.430 1.00 96.25 88 VAL A N 1
ATOM 657 C CA . VAL A 1 88 ? -0.431 1.238 12.357 1.00 96.25 88 VAL A CA 1
ATOM 658 C C . VAL A 1 88 ? -1.867 1.384 12.876 1.00 96.25 88 VAL A C 1
ATOM 660 O O . VAL A 1 88 ? -2.792 0.858 12.251 1.00 96.25 88 VAL A O 1
ATOM 663 N N . PRO A 1 89 ? -2.101 2.091 13.995 1.00 97.25 89 PRO A N 1
ATOM 664 C CA . PRO A 1 89 ? -3.452 2.489 14.393 1.00 97.25 89 PRO A CA 1
ATOM 665 C C . PRO A 1 89 ? -4.184 3.241 13.273 1.00 97.25 89 PRO A C 1
ATOM 667 O O . PRO A 1 89 ? -3.556 3.920 12.462 1.00 97.25 89 PRO A O 1
ATOM 670 N N . CYS A 1 90 ? -5.511 3.136 13.229 1.00 92.38 90 CYS A N 1
ATOM 671 C CA . CYS A 1 90 ? -6.373 3.792 12.234 1.00 92.38 90 CYS A CA 1
ATOM 672 C C . CYS A 1 90 ? -6.046 5.263 11.940 1.00 92.38 90 CYS A C 1
ATOM 674 O O . CYS A 1 90 ? -6.053 5.708 10.793 1.00 92.38 90 CYS A O 1
ATOM 676 N N . ASP A 1 91 ? -5.795 6.001 13.008 1.00 93.12 91 ASP A N 1
ATOM 677 C CA . ASP A 1 91 ? -5.555 7.433 13.090 1.00 93.12 91 ASP A CA 1
ATOM 678 C C 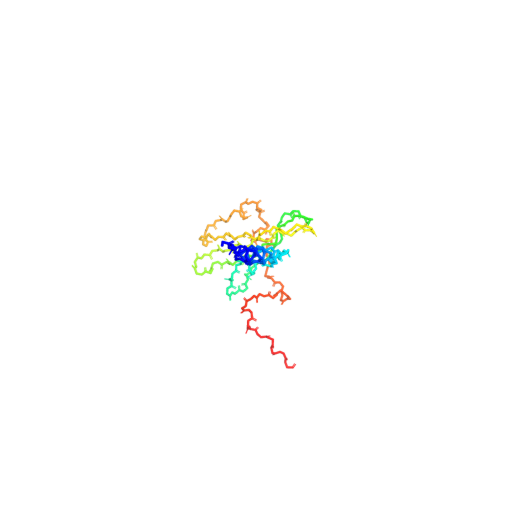. ASP A 1 91 ? -4.072 7.806 12.938 1.00 93.12 91 ASP A C 1
ATOM 680 O O . ASP A 1 91 ? -3.735 8.985 12.842 1.00 93.12 91 ASP A O 1
ATOM 684 N N . ALA A 1 92 ? -3.183 6.815 12.861 1.00 94.50 92 ALA A N 1
ATOM 685 C CA . ALA A 1 92 ? -1.761 7.019 12.638 1.00 94.50 92 ALA A CA 1
ATOM 686 C C . ALA A 1 92 ? -1.403 7.000 11.145 1.00 94.50 92 ALA A C 1
ATOM 688 O O . ALA A 1 92 ? -2.041 6.347 10.316 1.00 94.50 92 ALA A O 1
ATOM 689 N N . GLU A 1 93 ? -0.332 7.709 10.803 1.00 94.06 93 GLU A N 1
ATOM 690 C CA . GLU A 1 93 ? 0.203 7.776 9.447 1.00 94.06 93 GLU A CA 1
ATOM 691 C C . GLU A 1 93 ? 1.314 6.734 9.244 1.00 94.06 93 GLU A C 1
ATOM 693 O O . GLU A 1 93 ? 2.259 6.635 10.034 1.00 94.06 93 GLU A O 1
ATOM 698 N N . THR A 1 94 ? 1.209 5.959 8.168 1.00 95.12 94 THR A N 1
ATOM 699 C CA . THR A 1 94 ? 2.226 4.985 7.756 1.00 95.12 94 THR A CA 1
ATOM 700 C C . THR A 1 94 ? 3.476 5.672 7.214 1.00 95.12 94 THR A C 1
ATOM 702 O O . THR A 1 94 ? 3.477 6.842 6.825 1.00 95.12 94 THR A O 1
ATOM 705 N N . SER A 1 95 ? 4.589 4.944 7.165 1.00 96.19 95 SER A N 1
ATOM 706 C CA . SER A 1 95 ? 5.797 5.404 6.480 1.00 96.19 95 SER A CA 1
ATOM 707 C C . SER A 1 95 ? 5.556 5.638 4.983 1.00 96.19 95 SER A C 1
ATOM 709 O O . SER A 1 95 ? 6.154 6.551 4.420 1.00 96.19 95 SER A O 1
ATOM 711 N N . TRP A 1 96 ? 4.637 4.892 4.362 1.00 94.75 96 TRP A N 1
ATOM 712 C CA . TRP A 1 96 ? 4.261 5.057 2.955 1.00 94.75 96 TRP A CA 1
ATOM 713 C C . TRP A 1 96 ? 3.504 6.357 2.690 1.00 94.75 96 TRP A C 1
ATOM 715 O O . TRP A 1 96 ? 3.834 7.064 1.743 1.00 94.75 96 TRP A O 1
ATOM 725 N N . GLU A 1 97 ? 2.539 6.702 3.544 1.00 93.25 97 GLU A N 1
ATOM 726 C CA . GLU A 1 97 ? 1.811 7.977 3.456 1.00 93.25 97 GLU A CA 1
ATOM 727 C C . GLU A 1 97 ? 2.759 9.173 3.614 1.00 93.25 97 GLU A C 1
ATOM 729 O O . GLU A 1 97 ? 2.717 10.101 2.806 1.00 93.25 97 GLU A O 1
ATOM 734 N N . ARG A 1 98 ? 3.703 9.091 4.563 1.00 94.69 98 ARG A N 1
ATOM 735 C CA . ARG A 1 98 ? 4.736 10.122 4.751 1.00 94.69 98 ARG A CA 1
ATOM 736 C C . ARG A 1 98 ? 5.712 10.228 3.582 1.00 94.69 98 ARG A C 1
ATOM 738 O O . ARG A 1 98 ? 6.175 11.322 3.273 1.00 94.69 98 ARG A O 1
ATOM 745 N N . ALA A 1 99 ? 6.073 9.102 2.968 1.00 93.25 99 ALA A N 1
ATOM 746 C CA . ALA A 1 99 ? 7.034 9.065 1.869 1.00 93.25 99 ALA A CA 1
ATOM 747 C C . ALA A 1 99 ? 6.436 9.538 0.533 1.00 93.25 99 ALA A C 1
ATOM 749 O O . ALA A 1 99 ? 7.167 10.093 -0.286 1.00 93.25 99 ALA A O 1
ATOM 750 N N . TYR A 1 100 ? 5.130 9.342 0.325 1.00 92.19 100 TYR A N 1
ATOM 751 C CA . TYR A 1 100 ? 4.433 9.646 -0.929 1.00 92.19 100 TYR A CA 1
ATOM 752 C C . TYR A 1 100 ? 3.145 10.452 -0.675 1.00 92.19 100 TYR A C 1
ATOM 754 O O . TYR A 1 100 ? 2.030 9.957 -0.901 1.00 92.19 100 TYR A O 1
ATOM 762 N N . PRO A 1 101 ? 3.270 11.703 -0.191 1.00 89.69 101 PRO A N 1
ATOM 763 C CA . PRO A 1 101 ? 2.121 12.520 0.172 1.00 89.69 101 PRO A CA 1
ATOM 764 C C . PRO A 1 101 ? 1.235 12.798 -1.048 1.00 89.69 101 PRO A C 1
ATOM 766 O O . PRO A 1 101 ? 1.696 13.276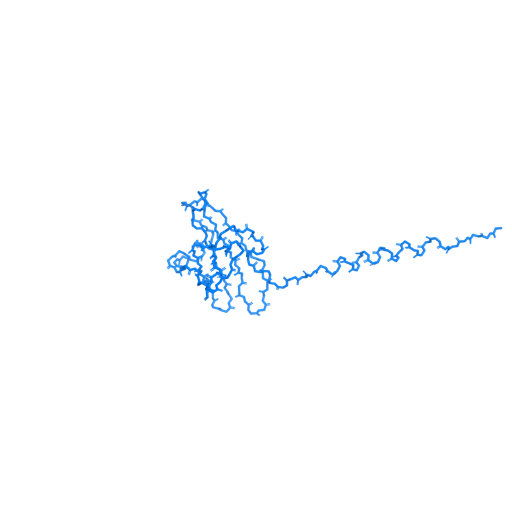 -2.082 1.00 89.69 101 PRO A O 1
ATOM 769 N N . GLY A 1 102 ? -0.062 12.510 -0.920 1.00 86.31 102 GLY A N 1
ATOM 770 C CA . GLY A 1 102 ? -1.058 12.708 -1.980 1.00 86.31 102 GLY A CA 1
ATOM 771 C C . GLY A 1 102 ? -1.186 11.547 -2.973 1.00 86.31 102 GLY A C 1
ATOM 772 O O . GLY A 1 102 ? -2.221 11.441 -3.631 1.00 86.31 102 GLY A O 1
ATOM 773 N N . GLU A 1 103 ? -0.206 10.643 -3.041 1.00 88.00 103 GLU A N 1
ATOM 774 C CA . GLU A 1 103 ? -0.323 9.397 -3.810 1.00 88.00 103 GLU A CA 1
ATOM 775 C C . GLU A 1 103 ? -1.015 8.310 -2.977 1.00 88.00 103 GLU A C 1
ATOM 777 O O . GLU A 1 103 ? -1.929 7.642 -3.465 1.00 88.00 103 GLU A O 1
ATOM 782 N N . VAL A 1 104 ? -0.642 8.178 -1.697 1.00 86.19 104 VAL A N 1
ATOM 783 C CA . VAL A 1 104 ? -1.292 7.248 -0.760 1.00 86.19 104 VAL A CA 1
ATOM 784 C C . VAL A 1 104 ? -2.529 7.897 -0.147 1.00 86.19 104 VAL A C 1
ATOM 786 O O . VAL A 1 104 ? -2.463 9.011 0.365 1.00 86.19 104 VAL A O 1
ATOM 789 N N . GLY A 1 105 ? -3.666 7.203 -0.202 1.00 82.56 105 GLY A N 1
ATOM 790 C CA . GLY A 1 105 ? -4.974 7.730 0.186 1.00 82.56 105 GLY A CA 1
ATOM 791 C C . GLY A 1 105 ? -5.709 8.331 -1.018 1.00 82.56 105 GLY A C 1
ATOM 792 O O . GLY A 1 105 ? -6.400 7.579 -1.706 1.00 82.56 105 GLY A O 1
ATOM 793 N N . PRO A 1 106 ? -5.574 9.638 -1.329 1.00 80.94 106 PRO A N 1
ATOM 794 C CA . PRO A 1 106 ? -6.317 10.281 -2.420 1.00 80.94 106 PRO A CA 1
ATOM 795 C C . PRO A 1 106 ? -6.030 9.696 -3.811 1.00 80.94 106 PRO A C 1
ATOM 797 O O . PRO A 1 106 ? -6.927 9.657 -4.658 1.00 80.94 106 PRO A O 1
ATOM 800 N N . GLY A 1 107 ? -4.793 9.248 -4.049 1.00 85.44 107 GLY A N 1
ATOM 801 C CA . GLY A 1 107 ? -4.375 8.603 -5.296 1.00 85.44 107 GLY A CA 1
ATOM 802 C C . GLY A 1 107 ? -4.763 7.126 -5.396 1.00 85.44 107 GLY A C 1
ATOM 803 O O . GLY A 1 107 ? -4.683 6.546 -6.479 1.00 85.44 107 GLY A O 1
ATOM 804 N N . CYS A 1 108 ? -5.231 6.518 -4.305 1.00 91.88 108 CYS A N 1
ATOM 805 C CA . CYS A 1 108 ? -5.624 5.117 -4.285 1.00 91.88 108 CYS A CA 1
ATOM 806 C C . CYS A 1 108 ? -7.098 4.935 -4.659 1.00 91.88 108 CYS A C 1
ATOM 808 O O . CYS A 1 108 ? -7.958 5.795 -4.442 1.00 91.88 108 CYS A O 1
ATOM 810 N N . ARG A 1 109 ? -7.392 3.789 -5.271 1.00 94.06 109 ARG A N 1
ATOM 811 C CA . ARG A 1 109 ? -8.728 3.404 -5.741 1.00 94.06 109 ARG A CA 1
ATOM 812 C C . ARG A 1 109 ? -9.033 1.980 -5.294 1.00 94.06 109 ARG A C 1
ATOM 814 O O . ARG A 1 109 ? -8.091 1.229 -5.060 1.00 94.06 109 ARG A O 1
ATOM 821 N N . PRO A 1 110 ? -10.308 1.577 -5.206 1.00 92.19 110 PRO A N 1
ATOM 822 C CA . PRO A 1 110 ? -10.636 0.173 -5.010 1.00 92.19 110 PRO A CA 1
ATOM 823 C C . PRO A 1 110 ? -9.915 -0.708 -6.043 1.00 92.19 110 PRO A C 1
ATOM 825 O O . PRO A 1 110 ? -9.833 -0.310 -7.213 1.00 92.19 110 PRO A O 1
ATOM 828 N N . PRO A 1 111 ? -9.364 -1.867 -5.637 1.00 88.19 111 PRO A N 1
ATOM 829 C CA . PRO A 1 111 ? -8.687 -2.763 -6.565 1.00 88.19 111 PRO A CA 1
ATOM 830 C C . PRO A 1 111 ? -9.645 -3.203 -7.687 1.00 88.19 111 PRO A C 1
ATOM 832 O O . PRO A 1 111 ? -10.848 -3.355 -7.454 1.00 88.19 111 PRO A O 1
ATOM 835 N N . PRO A 1 112 ? -9.146 -3.405 -8.921 1.00 83.50 112 PRO A N 1
ATOM 836 C CA . PRO A 1 112 ? -9.992 -3.845 -10.021 1.00 83.50 112 PRO A CA 1
ATOM 837 C C . PRO A 1 112 ? -10.544 -5.253 -9.743 1.00 83.50 112 PRO A C 1
ATOM 839 O O . PRO A 1 112 ? -9.822 -6.089 -9.198 1.00 83.50 112 PRO A O 1
ATOM 842 N N . PRO A 1 113 ? -11.768 -5.576 -10.197 1.00 79.06 113 PRO A N 1
ATOM 843 C CA . PRO A 1 113 ? -12.405 -6.871 -9.930 1.00 79.06 113 PRO A CA 1
ATOM 844 C C . PRO A 1 113 ? -11.667 -8.065 -10.558 1.00 79.06 113 PRO A C 1
ATOM 846 O O . PRO A 1 113 ? -11.916 -9.209 -10.200 1.00 79.06 113 PRO A O 1
ATOM 849 N N . SER A 1 114 ? -10.754 -7.819 -11.503 1.00 79.00 114 SER A N 1
ATOM 850 C CA . SER A 1 114 ? -9.894 -8.845 -12.100 1.00 79.00 114 SER A CA 1
ATOM 851 C C . SER A 1 114 ? -8.724 -9.269 -11.204 1.00 79.00 114 SER A C 1
ATOM 853 O O . SER A 1 114 ? -8.029 -10.232 -11.528 1.00 79.00 114 SER A O 1
ATOM 855 N N . MET A 1 115 ? -8.445 -8.541 -10.120 1.00 76.94 115 MET A N 1
ATOM 856 C CA . MET A 1 115 ? -7.400 -8.894 -9.163 1.00 76.94 115 MET A CA 1
ATOM 857 C C . MET A 1 115 ? -7.947 -9.919 -8.168 1.00 76.94 115 MET A C 1
ATOM 859 O O . MET A 1 115 ? -8.900 -9.641 -7.456 1.00 76.94 115 MET A O 1
ATOM 863 N N . THR A 1 116 ? -7.343 -11.107 -8.123 1.00 74.38 116 THR A N 1
ATOM 864 C CA . THR A 1 116 ? -7.791 -12.200 -7.245 1.00 74.38 116 THR A CA 1
ATOM 865 C C . THR A 1 116 ? -7.006 -12.219 -5.938 1.00 74.38 116 THR A C 1
ATOM 867 O O . THR A 1 116 ? -5.774 -12.341 -5.974 1.00 74.38 116 THR A O 1
ATOM 870 N N . TRP A 1 117 ? -7.707 -12.181 -4.802 1.00 72.56 117 TRP A N 1
ATOM 871 C CA . TRP A 1 117 ? -7.126 -12.294 -3.467 1.00 72.56 117 TRP A CA 1
ATOM 872 C 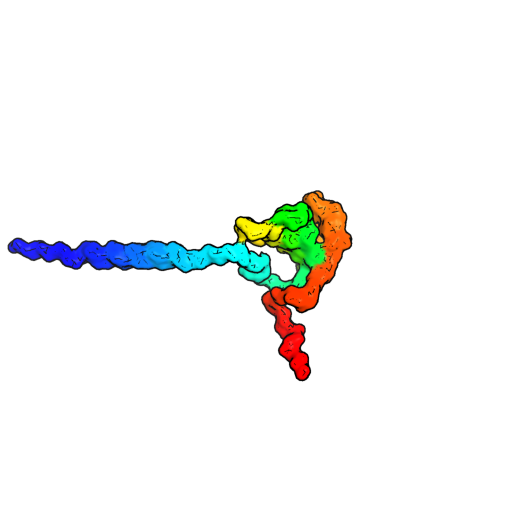C . TRP A 1 117 ? -7.383 -13.681 -2.842 1.00 72.56 117 TRP A C 1
ATOM 874 O O . TRP A 1 117 ? -8.410 -14.309 -3.118 1.00 72.56 117 TRP A O 1
ATOM 884 N N . PRO A 1 118 ? -6.475 -14.217 -2.004 1.00 63.16 118 PRO A N 1
ATOM 885 C CA . PRO A 1 118 ? -6.781 -15.390 -1.190 1.00 63.16 118 PRO A CA 1
ATOM 886 C C . PRO A 1 118 ? -7.945 -15.066 -0.248 1.00 63.16 118 PRO A C 1
ATOM 888 O O . PRO A 1 118 ? -7.901 -14.072 0.465 1.00 63.16 118 PRO A O 1
ATOM 891 N N . GLY A 1 119 ? -8.997 -15.884 -0.257 1.00 56.78 119 GLY A N 1
ATOM 892 C CA . GLY A 1 119 ? -10.180 -15.651 0.580 1.00 56.78 119 GLY A CA 1
ATOM 893 C C . GLY A 1 119 ? -11.354 -14.953 -0.115 1.00 56.78 119 GLY A C 1
ATOM 894 O O . GLY A 1 119 ? -12.427 -14.900 0.481 1.00 56.78 119 GLY A O 1
ATOM 895 N N . ASP A 1 120 ? -11.229 -14.549 -1.389 1.00 53.84 120 ASP A N 1
ATOM 896 C CA . ASP A 1 120 ? -12.356 -14.117 -2.245 1.00 53.84 120 ASP A CA 1
ATOM 897 C C . ASP A 1 120 ? -13.274 -15.300 -2.638 1.00 53.84 120 ASP A C 1
ATOM 899 O O . ASP A 1 120 ? -13.653 -15.492 -3.794 1.00 53.84 120 ASP A O 1
ATOM 903 N N . ALA A 1 121 ? -13.664 -16.133 -1.670 1.00 47.91 121 ALA A N 1
ATOM 904 C CA . ALA A 1 121 ? -14.650 -17.200 -1.832 1.00 47.91 121 ALA A CA 1
ATOM 905 C C . ALA A 1 121 ? -16.092 -16.660 -1.960 1.00 47.91 121 ALA A C 1
ATOM 907 O O . ALA A 1 121 ? -17.062 -17.368 -1.693 1.00 47.91 121 ALA A O 1
ATOM 908 N N . SER A 1 122 ? -16.253 -15.410 -2.387 1.00 48.00 122 SER A N 1
ATOM 909 C CA . SER A 1 122 ? -17.522 -14.772 -2.714 1.00 48.00 122 SER A CA 1
ATOM 910 C C . SER A 1 122 ? -17.688 -14.665 -4.235 1.00 48.00 122 SER A C 1
ATOM 912 O O . SER A 1 122 ? -17.593 -13.597 -4.827 1.00 48.00 122 SER A O 1
ATOM 914 N N . GLY A 1 123 ? -18.039 -15.794 -4.863 1.00 45.28 123 GLY A N 1
ATOM 915 C CA . GLY A 1 123 ? -18.968 -15.766 -5.999 1.00 45.28 123 GLY A CA 1
ATOM 916 C C . GLY A 1 123 ? -18.391 -15.844 -7.414 1.00 45.28 123 GLY A C 1
ATOM 917 O O . GLY A 1 123 ? -18.709 -15.010 -8.253 1.00 45.28 123 GLY A O 1
ATOM 918 N N . SER A 1 124 ? -17.695 -16.932 -7.743 1.00 41.59 124 SER A N 1
ATOM 919 C CA . SER A 1 124 ? -17.681 -17.464 -9.117 1.00 41.59 124 SER A CA 1
ATOM 920 C C . SER A 1 124 ? -18.762 -18.546 -9.268 1.00 41.59 124 SER A C 1
ATOM 922 O O . SER A 1 124 ? -18.476 -19.715 -9.521 1.00 41.59 124 SER A O 1
ATOM 924 N N . THR A 1 125 ? -20.025 -18.155 -9.112 1.00 43.69 125 THR A N 1
ATOM 925 C CA . THR A 1 125 ? -21.174 -18.905 -9.644 1.00 43.69 125 THR A CA 1
ATOM 926 C C . THR A 1 125 ? -21.955 -17.956 -10.540 1.00 43.69 125 THR A C 1
ATOM 928 O O . THR A 1 125 ? -23.007 -17.437 -10.177 1.00 43.69 125 THR A O 1
ATOM 931 N N . SER A 1 126 ? -21.401 -17.686 -11.721 1.00 41.34 126 SER A N 1
ATOM 932 C CA . SER A 1 126 ? -22.212 -17.197 -12.835 1.00 41.34 126 SER A CA 1
ATOM 933 C C . SER A 1 126 ? -22.795 -18.416 -13.547 1.00 41.34 126 SER A C 1
ATOM 935 O O . SER A 1 126 ? -22.061 -19.348 -13.872 1.00 41.34 126 SER A O 1
ATOM 937 N N . ARG A 1 127 ? -24.126 -18.418 -13.647 1.00 40.84 127 ARG A N 1
ATOM 938 C CA . ARG A 1 127 ? -24.959 -19.399 -14.354 1.00 40.84 127 ARG A CA 1
ATOM 939 C C . ARG A 1 127 ? -24.677 -19.426 -15.847 1.00 40.84 127 ARG A C 1
ATOM 941 O O . ARG A 1 127 ? -24.298 -18.358 -16.374 1.00 40.84 127 ARG A O 1
#